Protein AF-A0A7R9KPV4-F1 (afdb_monomer_lite)

Organism: NCBI:txid1979941

Sequence (159 aa):
TITACNAVLQNPQGVYTLRNYGEAVNCTISIIFPESFRVLALNIGAQHRPNTDLIEPQLLEVETGLIRKCKERGLRDYVEILGGDGLDPHLMAVAEDFCGIDSIPTKHKFEVACGNTAVRLVSSGRHDNSVTIAFDLLLDIDSPTLLCPAMLETIALSC

Radius of gyration: 16.02 Å; chains: 1; bounding box: 44×31×44 Å

Foldseek 3Di:
DDFQQEEEDADQWDKDKHWPQLAQDKGKYKYQAFKKKKWQWWAKQQDFDPDDDDCDDPPPPQPEDKDWPCVVVVHQWKKFKWAEADRPRVPTDTLTIIHGGYNHMDPDMATAAHSMMMIMTGDRSRDGTMIMMTMHHCPDPDDHSYHYPVSVVVVVVVD

Secondary structure (DSSP, 8-state):
-PPPSEEEE--SEEEEEEE-TT-S--EEEEESS-EEEEEEEEEES----S--S-------S--BEEEE-TTTTT-SSEEEEEEESSS-GGGSEEEEEEEEEE-S--SPPEEEESSEEEEEEE--SSS--EEEEEEEE----SS-SEE-HHHHHHHHH--

pLDDT: mean 86.64, std 15.48, range [42.38, 98.0]

InterPro domains:
  IPR008435 Corticotropin-releasing factor-binding protein [PTHR10278] (3-138)
  IPR056178 Corticotropin-releasing factor binding protein, C-terminal domain [PF23541] (8-138)

Structure (mmCIF, N/CA/C/O backbone):
data_AF-A0A7R9KPV4-F1
#
_entry.id   AF-A0A7R9KPV4-F1
#
loop_
_atom_site.group_PDB
_atom_site.id
_atom_site.type_symbol
_atom_site.label_atom_id
_atom_site.label_alt_id
_atom_site.label_comp_id
_atom_site.label_asym_id
_atom_site.label_entity_id
_atom_site.label_seq_id
_atom_site.pdbx_PDB_ins_code
_atom_site.Cartn_x
_atom_site.Cartn_y
_atom_site.Cartn_z
_atom_site.occupancy
_atom_site.B_iso_or_equiv
_atom_site.auth_seq_id
_atom_site.auth_comp_id
_atom_site.auth_asym_id
_atom_site.auth_atom_id
_atom_site.pdbx_PDB_model_num
ATOM 1 N N . THR A 1 1 ? -17.951 4.173 -5.602 1.00 46.09 1 THR A N 1
ATOM 2 C CA . THR A 1 1 ? -17.736 2.784 -6.066 1.00 46.09 1 THR A CA 1
ATOM 3 C C . THR A 1 1 ? -17.343 1.941 -4.871 1.00 46.09 1 THR A C 1
ATOM 5 O O . THR A 1 1 ? -16.557 2.413 -4.061 1.00 46.09 1 THR A O 1
ATOM 8 N N . ILE A 1 2 ? -17.942 0.759 -4.701 1.00 58.53 2 ILE A N 1
ATOM 9 C CA . ILE A 1 2 ? -17.517 -0.212 -3.679 1.00 58.53 2 ILE A CA 1
ATOM 10 C C . ILE A 1 2 ? -16.317 -0.959 -4.266 1.00 58.53 2 ILE A C 1
ATOM 12 O O . ILE A 1 2 ? -16.454 -1.552 -5.335 1.00 58.53 2 ILE A O 1
ATOM 16 N N . THR A 1 3 ? -15.144 -0.867 -3.640 1.00 72.00 3 THR A N 1
ATOM 17 C CA . THR A 1 3 ? -13.944 -1.611 -4.053 1.00 72.00 3 THR A CA 1
ATOM 18 C C . THR A 1 3 ? -13.880 -2.945 -3.315 1.00 72.00 3 THR A C 1
ATOM 20 O O . THR A 1 3 ? -14.347 -3.064 -2.182 1.00 72.00 3 THR A O 1
ATOM 23 N N . ALA A 1 4 ? -13.343 -3.980 -3.964 1.00 85.44 4 ALA A N 1
ATOM 24 C CA . ALA A 1 4 ? -13.205 -5.289 -3.336 1.00 85.44 4 ALA A CA 1
ATOM 25 C C . ALA A 1 4 ? -12.141 -5.236 -2.225 1.00 85.44 4 ALA A C 1
ATOM 27 O O . ALA A 1 4 ? -11.058 -4.683 -2.421 1.00 85.44 4 ALA A O 1
ATOM 28 N N . CYS A 1 5 ? -12.446 -5.829 -1.067 1.00 89.38 5 CYS A N 1
ATOM 29 C CA . CYS A 1 5 ? -11.512 -5.915 0.059 1.00 89.38 5 CYS A CA 1
ATOM 30 C C . CYS A 1 5 ? -10.350 -6.876 -0.242 1.00 89.38 5 CYS A C 1
ATOM 32 O O . CYS A 1 5 ? -9.238 -6.622 0.192 1.00 89.38 5 CYS A O 1
ATOM 34 N N . ASN A 1 6 ? -10.568 -7.932 -1.033 1.00 93.38 6 ASN A N 1
ATOM 35 C CA . ASN A 1 6 ? -9.499 -8.816 -1.499 1.00 93.38 6 ASN A CA 1
ATOM 36 C C . ASN A 1 6 ? -9.528 -8.931 -3.024 1.00 93.38 6 ASN A C 1
ATOM 38 O O . ASN A 1 6 ? -10.579 -9.247 -3.583 1.00 93.38 6 ASN A O 1
ATOM 42 N N . ALA A 1 7 ? -8.407 -8.656 -3.694 1.00 93.38 7 ALA A N 1
ATOM 43 C CA . ALA A 1 7 ? -8.326 -8.685 -5.154 1.00 93.38 7 ALA A CA 1
ATOM 44 C C . ALA A 1 7 ? -6.927 -9.052 -5.663 1.00 93.38 7 ALA A C 1
ATOM 46 O O . ALA A 1 7 ? -5.919 -8.750 -5.033 1.00 93.38 7 ALA A O 1
ATOM 47 N N . VAL A 1 8 ? -6.876 -9.651 -6.851 1.00 94.06 8 VAL A N 1
ATOM 48 C CA . VAL A 1 8 ? -5.640 -9.820 -7.621 1.00 94.06 8 VAL A CA 1
ATOM 49 C C . VAL A 1 8 ? -5.736 -8.921 -8.844 1.00 94.06 8 VAL A C 1
ATOM 51 O O . VAL A 1 8 ? -6.696 -9.014 -9.610 1.00 94.06 8 VAL A O 1
ATOM 54 N N . LEU A 1 9 ? -4.763 -8.033 -9.009 1.00 93.06 9 LEU A N 1
ATOM 55 C CA . LEU A 1 9 ? -4.678 -7.104 -10.125 1.00 93.06 9 LEU A CA 1
ATOM 56 C C . LEU A 1 9 ? -3.648 -7.630 -11.127 1.00 93.06 9 LEU A C 1
ATOM 58 O O . LEU A 1 9 ? -2.531 -7.993 -10.768 1.00 93.06 9 LEU A O 1
ATOM 62 N N . GLN A 1 10 ? -4.050 -7.679 -12.394 1.00 89.88 10 GLN A N 1
ATOM 63 C CA . GLN A 1 10 ? -3.215 -8.152 -13.506 1.00 89.88 10 GLN A CA 1
ATOM 64 C C . GLN A 1 10 ? -2.695 -7.006 -14.380 1.00 89.88 10 GLN A 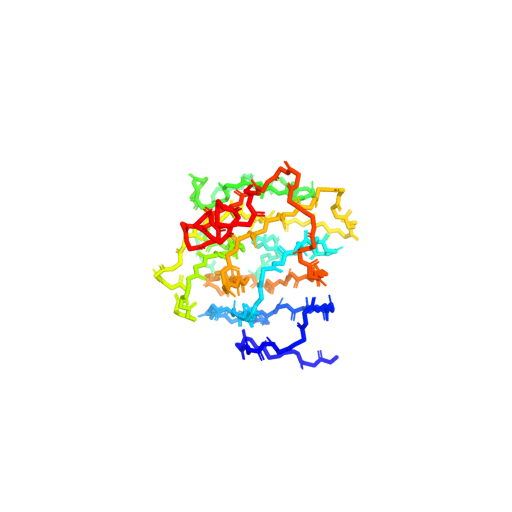C 1
ATOM 66 O O . GLN A 1 10 ? -2.041 -7.245 -15.391 1.00 89.88 10 GLN A O 1
ATOM 71 N N . ASN A 1 11 ? -2.996 -5.765 -14.005 1.00 92.19 11 ASN A N 1
ATOM 72 C CA . ASN A 1 11 ? -2.471 -4.589 -14.675 1.00 92.19 11 ASN A CA 1
ATOM 73 C C . ASN A 1 11 ? -1.239 -4.114 -13.903 1.00 92.19 11 ASN A C 1
ATOM 75 O O . ASN A 1 11 ? -1.331 -4.035 -12.680 1.00 92.19 11 ASN A O 1
ATOM 79 N N . PRO A 1 12 ? -0.146 -3.744 -14.587 1.00 88.88 12 PRO A N 1
ATOM 80 C CA . PRO A 1 12 ? 1.089 -3.310 -13.940 1.00 88.88 12 PRO A CA 1
ATOM 81 C C . PRO A 1 12 ? 1.088 -1.807 -13.611 1.00 88.88 12 PRO A C 1
ATOM 83 O O . PRO A 1 12 ? 2.126 -1.192 -13.449 1.00 88.88 12 PRO A O 1
ATOM 86 N N . GLN A 1 13 ? -0.074 -1.154 -13.669 1.00 96.25 13 GLN A N 1
ATOM 87 C CA . GLN A 1 13 ? -0.232 0.252 -13.307 1.00 96.25 13 GLN A CA 1
ATOM 88 C C . GLN A 1 13 ? -1.695 0.551 -12.997 1.00 96.25 13 GLN A C 1
ATOM 90 O O . GLN A 1 13 ? -2.610 -0.033 -13.597 1.00 96.25 13 GLN A O 1
ATOM 95 N N . GLY A 1 14 ? -1.933 1.494 -12.092 1.00 95.94 14 GLY A N 1
ATOM 96 C CA . GLY A 1 14 ? -3.280 1.935 -11.771 1.00 95.94 14 GLY A CA 1
ATOM 97 C C . GLY A 1 14 ? -3.403 2.658 -10.442 1.00 95.94 14 GLY A C 1
ATOM 98 O O . GLY A 1 14 ? -2.429 2.999 -9.776 1.00 95.94 14 GLY A O 1
ATOM 99 N N . VAL A 1 15 ? -4.656 2.898 -10.063 1.00 96.75 15 VAL A N 1
ATOM 100 C CA . VAL A 1 15 ? -5.031 3.459 -8.765 1.00 96.75 15 VAL A CA 1
ATOM 101 C C . VAL A 1 15 ? -6.049 2.533 -8.124 1.00 96.75 15 VAL A C 1
ATOM 103 O O . VAL A 1 15 ? -7.028 2.147 -8.765 1.00 96.75 15 VAL A O 1
ATOM 106 N N . TYR A 1 16 ? -5.832 2.188 -6.858 1.00 96.06 16 TYR A N 1
ATOM 107 C CA . TYR A 1 16 ? -6.729 1.315 -6.111 1.00 96.06 16 TYR A CA 1
ATOM 108 C C . TYR A 1 16 ? -6.967 1.843 -4.700 1.00 96.06 16 TYR A C 1
ATOM 110 O O . TYR A 1 16 ? -6.043 2.309 -4.033 1.00 96.06 16 TYR A O 1
ATOM 118 N N . THR A 1 17 ? -8.210 1.733 -4.234 1.00 96.50 17 THR A N 1
ATOM 119 C CA . THR A 1 17 ? -8.585 2.052 -2.855 1.00 96.50 17 THR A CA 1
ATOM 120 C C . THR A 1 17 ? -8.944 0.772 -2.114 1.00 96.50 17 THR A C 1
ATOM 122 O O . THR A 1 17 ? -9.950 0.134 -2.423 1.00 96.50 17 THR A O 1
ATOM 125 N N . LEU A 1 18 ? -8.156 0.425 -1.101 1.00 95.88 18 LEU A N 1
ATOM 126 C CA . LEU A 1 18 ? -8.517 -0.582 -0.107 1.00 95.88 18 LEU A CA 1
ATOM 127 C C . LEU A 1 18 ? -9.337 0.087 0.993 1.00 95.88 18 LEU A C 1
ATOM 129 O O . LEU A 1 18 ? -8.948 1.143 1.493 1.00 95.88 18 LEU A O 1
ATOM 133 N N . ARG A 1 19 ? -10.460 -0.523 1.375 1.00 95.00 19 ARG A N 1
ATOM 134 C CA . ARG A 1 19 ? -11.303 -0.046 2.474 1.00 95.00 19 ARG A CA 1
ATOM 135 C C . ARG A 1 19 ? -11.988 -1.215 3.170 1.00 95.00 19 ARG A C 1
ATOM 137 O O . ARG A 1 19 ? -12.552 -2.072 2.497 1.00 95.00 19 ARG A O 1
ATOM 144 N N . ASN A 1 20 ? -11.954 -1.233 4.500 1.00 93.81 20 ASN A N 1
ATOM 145 C CA . ASN A 1 20 ? -12.620 -2.266 5.306 1.00 93.81 20 ASN A CA 1
ATOM 146 C C . ASN A 1 20 ? -14.056 -1.883 5.711 1.00 93.81 20 ASN A C 1
ATOM 148 O O . ASN A 1 20 ? -14.747 -2.700 6.303 1.00 93.81 20 ASN A O 1
ATOM 152 N N . TYR A 1 21 ? -14.493 -0.641 5.462 1.00 91.69 21 TYR A N 1
ATOM 153 C CA . TYR A 1 21 ? -15.805 -0.111 5.868 1.00 91.69 21 TYR A CA 1
ATOM 154 C C . TYR A 1 21 ? -16.089 -0.230 7.379 1.00 91.69 21 TYR A C 1
ATOM 156 O O . TYR A 1 21 ? -17.238 -0.272 7.824 1.00 91.69 21 TYR A O 1
ATOM 164 N N . GLY A 1 22 ? -15.028 -0.266 8.189 1.00 88.88 22 GLY A N 1
ATOM 165 C CA . GLY A 1 22 ? -15.115 -0.466 9.632 1.00 88.88 22 GLY A CA 1
ATOM 166 C C . GLY A 1 22 ? -15.383 -1.905 10.068 1.00 88.88 22 GLY A C 1
ATOM 167 O O . GLY A 1 22 ? -15.715 -2.122 11.228 1.00 88.88 22 GLY A O 1
ATOM 168 N N . GLU A 1 23 ? -15.259 -2.881 9.174 1.00 91.38 23 GLU A N 1
ATOM 169 C CA . GLU A 1 23 ? -15.320 -4.298 9.526 1.00 91.38 23 GLU A CA 1
ATOM 170 C C . GLU A 1 23 ? -13.967 -4.790 10.065 1.00 91.38 23 GLU A C 1
ATOM 172 O O . GLU A 1 23 ? -12.900 -4.318 9.656 1.00 91.38 23 GLU A O 1
ATOM 177 N N . ALA A 1 24 ? -14.001 -5.771 10.972 1.00 94.00 24 ALA A N 1
ATOM 178 C CA . ALA A 1 24 ? -12.813 -6.437 11.521 1.00 94.00 24 ALA A CA 1
ATOM 179 C C . ALA A 1 24 ? -12.227 -7.451 10.520 1.00 94.00 24 ALA A C 1
ATOM 181 O O . ALA A 1 24 ? -12.154 -8.651 10.785 1.00 94.00 24 ALA A O 1
ATOM 182 N N . VAL A 1 25 ? -11.864 -6.964 9.333 1.00 94.12 25 VAL A N 1
ATOM 183 C CA . VAL A 1 25 ? -11.350 -7.763 8.218 1.00 94.12 25 VAL A CA 1
ATOM 184 C C . VAL A 1 25 ? -10.064 -7.157 7.676 1.00 94.12 25 VAL A C 1
ATOM 186 O O . VAL A 1 25 ? -9.933 -5.938 7.552 1.00 94.12 25 VAL A O 1
ATOM 189 N N . ASN A 1 26 ? -9.122 -8.026 7.319 1.00 95.88 26 ASN A N 1
ATOM 190 C CA . ASN A 1 26 ? -7.931 -7.620 6.587 1.00 95.88 26 ASN A CA 1
ATOM 191 C C . ASN A 1 26 ? -8.263 -7.578 5.093 1.00 95.88 26 ASN A C 1
ATOM 193 O O . ASN A 1 26 ? -8.852 -8.523 4.563 1.00 95.88 26 ASN A O 1
ATOM 197 N N . CYS A 1 27 ? -7.868 -6.498 4.427 1.00 96.75 27 CYS A N 1
ATOM 198 C CA . CYS A 1 27 ? -8.082 -6.309 2.998 1.00 96.75 27 CYS A CA 1
ATOM 199 C C . CYS A 1 27 ? -6.742 -6.347 2.270 1.00 96.75 27 CYS A C 1
ATOM 201 O O . CYS A 1 27 ? -5.800 -5.689 2.699 1.00 96.75 27 CYS A O 1
ATOM 203 N N . THR A 1 28 ? -6.649 -7.094 1.176 1.00 96.75 28 THR A N 1
ATOM 204 C CA . THR A 1 28 ? -5.403 -7.274 0.430 1.00 96.75 28 THR A CA 1
ATOM 205 C C . THR A 1 28 ? -5.615 -7.081 -1.060 1.00 96.75 28 THR A C 1
ATOM 207 O O . THR A 1 28 ? -6.511 -7.680 -1.648 1.00 96.75 28 THR A O 1
ATOM 210 N N . ILE A 1 29 ? -4.742 -6.315 -1.702 1.00 95.94 29 ILE A N 1
ATOM 211 C CA . ILE A 1 29 ? -4.534 -6.465 -3.142 1.00 95.94 29 ILE A CA 1
ATOM 212 C C . ILE A 1 29 ? -3.191 -7.120 -3.407 1.00 95.94 29 ILE A C 1
ATOM 214 O O . ILE A 1 29 ? -2.210 -6.793 -2.745 1.00 95.94 29 ILE A O 1
ATOM 218 N N . SER A 1 30 ? -3.154 -8.012 -4.387 1.00 95.69 30 SER A N 1
ATOM 219 C CA . SER A 1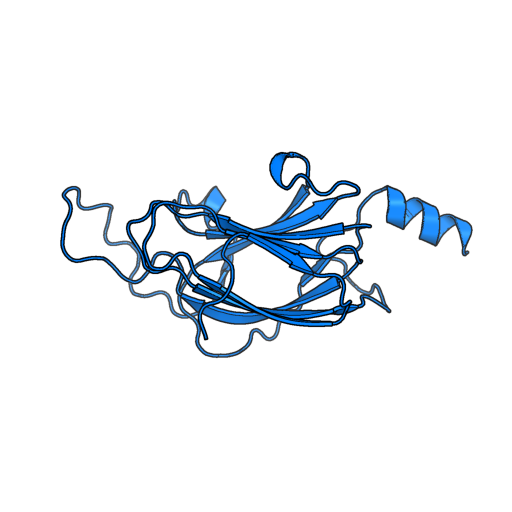 30 ? -1.926 -8.610 -4.905 1.00 95.69 30 SER A CA 1
ATOM 220 C C . SER A 1 30 ? -1.742 -8.198 -6.359 1.00 95.69 30 SER A C 1
ATOM 222 O O . SER A 1 30 ? -2.703 -8.224 -7.127 1.00 95.69 30 SER A O 1
ATOM 224 N N . ILE A 1 31 ? -0.525 -7.828 -6.737 1.00 95.38 31 ILE A N 1
ATOM 225 C CA . ILE A 1 31 ? -0.145 -7.438 -8.095 1.00 95.38 31 ILE A CA 1
ATOM 226 C C . ILE A 1 31 ? 1.001 -8.355 -8.526 1.00 95.38 31 ILE A C 1
ATOM 228 O O . ILE A 1 31 ? 1.975 -8.537 -7.795 1.00 95.38 31 ILE A O 1
ATOM 232 N N . ILE A 1 32 ? 0.863 -8.974 -9.697 1.00 94.06 32 ILE A N 1
ATOM 233 C CA . ILE A 1 32 ? 1.788 -10.008 -10.200 1.00 94.06 32 ILE A CA 1
ATOM 234 C C . ILE A 1 32 ? 2.921 -9.359 -11.015 1.00 94.06 32 ILE A C 1
ATOM 236 O O . ILE A 1 32 ? 3.173 -9.735 -12.158 1.00 94.06 32 ILE A O 1
ATOM 240 N N . PHE A 1 33 ? 3.523 -8.310 -10.452 1.00 93.00 33 PHE A N 1
ATOM 241 C CA . PHE A 1 33 ? 4.592 -7.524 -11.062 1.00 93.00 33 PHE A CA 1
ATOM 242 C C . PHE A 1 33 ? 5.472 -6.877 -9.979 1.00 93.00 33 PHE A C 1
ATOM 244 O O . PHE A 1 33 ? 4.993 -6.650 -8.858 1.00 93.00 33 PHE A O 1
ATOM 251 N N . PRO A 1 34 ? 6.731 -6.535 -10.313 1.00 93.44 34 PRO A N 1
ATOM 252 C CA . PRO A 1 34 ? 7.524 -5.594 -9.535 1.00 93.44 34 PRO A CA 1
ATOM 253 C C . PRO A 1 34 ? 6.962 -4.179 -9.720 1.00 93.44 34 PRO A C 1
ATOM 255 O O . PRO A 1 34 ? 6.752 -3.723 -10.843 1.00 93.44 34 PRO A O 1
ATOM 258 N N . GLU A 1 35 ? 6.722 -3.470 -8.623 1.00 95.19 35 GLU A N 1
ATOM 259 C CA . GLU A 1 35 ? 5.905 -2.252 -8.635 1.00 95.19 35 GLU A CA 1
ATOM 260 C C . GLU A 1 35 ? 6.547 -1.128 -7.821 1.00 95.19 35 GLU A C 1
ATOM 262 O O . GLU A 1 35 ? 7.178 -1.342 -6.779 1.00 95.19 35 GLU A O 1
ATOM 267 N N . SER A 1 36 ? 6.332 0.099 -8.288 1.00 95.75 36 SER A N 1
ATOM 268 C CA . SER A 1 36 ? 6.543 1.316 -7.517 1.00 95.75 36 SER A CA 1
ATOM 269 C C . SER A 1 36 ? 5.202 1.822 -6.993 1.00 95.75 36 SER A C 1
ATOM 271 O O . SER A 1 36 ? 4.244 1.969 -7.743 1.00 95.75 36 SER A O 1
ATOM 273 N N . PHE A 1 37 ? 5.122 2.121 -5.700 1.00 96.38 37 PHE A N 1
ATOM 274 C CA . PHE A 1 37 ? 3.895 2.562 -5.045 1.00 96.38 37 PHE A CA 1
ATOM 275 C C . PHE A 1 37 ? 3.989 4.004 -4.570 1.00 96.38 37 PHE A C 1
ATOM 277 O O . PHE A 1 37 ? 5.026 4.464 -4.089 1.00 96.38 37 PHE A O 1
ATOM 284 N N . ARG A 1 38 ? 2.856 4.704 -4.608 1.00 96.69 38 ARG A N 1
ATOM 285 C CA . ARG A 1 38 ? 2.661 5.999 -3.954 1.00 96.69 38 ARG A CA 1
ATOM 286 C C . ARG A 1 38 ? 1.334 6.010 -3.216 1.00 96.69 38 ARG A C 1
ATOM 288 O O . ARG A 1 38 ? 0.299 5.695 -3.798 1.00 96.69 38 ARG A O 1
ATOM 295 N N . VAL A 1 39 ? 1.344 6.434 -1.958 1.00 97.19 39 VAL A N 1
ATOM 296 C CA . VAL A 1 39 ? 0.106 6.631 -1.201 1.00 97.19 39 VAL A CA 1
ATOM 297 C C . VAL A 1 39 ? -0.494 7.966 -1.628 1.00 97.19 39 VAL A C 1
ATOM 299 O O . VAL A 1 39 ? 0.161 9.000 -1.548 1.00 97.19 39 VAL A O 1
ATOM 302 N N . LEU A 1 40 ? -1.726 7.942 -2.132 1.00 97.25 40 LEU A N 1
ATOM 303 C CA . LEU A 1 40 ? -2.451 9.138 -2.567 1.00 97.25 40 LEU A CA 1
ATOM 304 C C . LEU A 1 40 ? -3.309 9.727 -1.448 1.00 97.25 40 LEU A C 1
ATOM 306 O O . LEU A 1 40 ? -3.455 10.942 -1.366 1.00 97.25 40 LEU A O 1
ATOM 310 N N . ALA A 1 41 ? -3.892 8.859 -0.621 1.00 96.12 41 ALA A N 1
ATOM 311 C CA . ALA A 1 41 ? -4.698 9.228 0.534 1.00 96.12 41 ALA A CA 1
ATOM 312 C C . ALA A 1 41 ? -4.696 8.089 1.559 1.00 96.12 41 ALA A C 1
ATOM 314 O O . ALA A 1 41 ? -4.672 6.911 1.189 1.00 96.12 41 ALA A O 1
ATOM 315 N N . LEU A 1 42 ? -4.756 8.443 2.837 1.00 94.62 42 LEU A N 1
ATOM 316 C CA . LEU A 1 42 ? -4.640 7.533 3.966 1.00 94.62 42 LEU A CA 1
ATOM 317 C C . LEU A 1 42 ? -5.607 7.943 5.077 1.00 94.62 42 LEU A C 1
ATOM 319 O O . LEU A 1 42 ? -5.696 9.112 5.439 1.00 94.62 42 LEU A O 1
ATOM 323 N N . ASN A 1 43 ? -6.311 6.971 5.637 1.00 94.25 43 ASN A N 1
ATOM 324 C CA . ASN A 1 43 ? -7.065 7.109 6.874 1.00 94.25 43 ASN A CA 1
ATOM 325 C C . ASN A 1 43 ? -7.039 5.753 7.574 1.00 94.25 43 ASN A C 1
ATOM 327 O O . ASN A 1 43 ? -7.837 4.881 7.236 1.00 94.25 43 ASN A O 1
ATOM 331 N N . ILE A 1 44 ? -6.087 5.558 8.483 1.00 94.69 44 ILE A N 1
ATOM 332 C CA . ILE A 1 44 ? -5.856 4.287 9.170 1.00 94.69 44 ILE A CA 1
ATOM 333 C C . ILE A 1 44 ? -5.707 4.540 10.669 1.00 94.69 44 ILE A C 1
ATOM 335 O O . ILE A 1 44 ? -4.845 5.316 11.079 1.00 94.69 44 ILE A O 1
ATOM 339 N N . GLY A 1 45 ? -6.539 3.883 11.481 1.00 87.69 45 GLY A N 1
ATOM 340 C CA . GLY A 1 45 ? -6.445 3.920 12.945 1.00 87.69 45 GLY A CA 1
ATOM 341 C C . GLY A 1 45 ? -6.877 5.233 13.610 1.00 87.69 45 GLY A C 1
ATOM 342 O O . GLY A 1 45 ? -6.668 5.402 14.806 1.00 87.69 45 GLY A O 1
ATOM 343 N N . ALA A 1 46 ? -7.469 6.172 12.865 1.00 71.56 46 ALA A N 1
ATOM 344 C CA . ALA A 1 46 ? -7.692 7.529 13.365 1.00 71.56 46 ALA A CA 1
ATOM 345 C C . ALA A 1 46 ? -9.165 7.944 13.529 1.00 71.56 46 ALA A C 1
ATOM 347 O O . ALA A 1 46 ? -9.474 8.854 14.295 1.00 71.56 46 ALA A O 1
ATOM 348 N N . GLN A 1 47 ? -10.103 7.269 12.860 1.00 59.03 47 GLN A N 1
ATOM 349 C CA . GLN A 1 47 ? -11.538 7.522 13.037 1.00 59.03 47 GLN A CA 1
ATOM 350 C C . GLN A 1 47 ? -12.113 6.599 14.104 1.00 59.03 47 GLN A C 1
ATOM 352 O O . GLN A 1 47 ? -12.389 5.434 13.831 1.00 59.03 47 GLN A O 1
ATOM 357 N N . HIS A 1 48 ? -12.262 7.086 15.333 1.00 51.91 48 HIS A N 1
ATOM 358 C CA . HIS A 1 48 ? -12.857 6.307 16.417 1.00 51.91 48 HIS A CA 1
ATOM 359 C C . HIS A 1 48 ? -14.360 6.110 16.163 1.00 51.91 48 HIS A C 1
ATOM 361 O O . HIS A 1 48 ? -15.103 7.087 16.046 1.00 51.91 48 HIS A O 1
ATOM 367 N N . ARG A 1 49 ? -14.847 4.862 16.121 1.00 50.38 49 ARG A N 1
ATOM 368 C CA . ARG A 1 49 ? -16.287 4.617 16.292 1.00 50.38 49 ARG A CA 1
ATOM 369 C C . ARG A 1 49 ? -16.656 4.935 17.753 1.00 50.38 49 ARG A C 1
ATOM 371 O O . ARG A 1 49 ? -15.965 4.464 18.657 1.00 50.38 49 ARG A O 1
ATOM 378 N N . PRO A 1 50 ? -17.709 5.727 18.028 1.00 46.41 50 PRO A N 1
ATOM 379 C CA . PRO A 1 50 ? -18.016 6.218 19.377 1.00 46.41 50 PRO A CA 1
ATOM 380 C C . PRO A 1 50 ? -18.613 5.166 20.332 1.00 46.41 50 PRO A C 1
ATOM 382 O O . PRO A 1 50 ? -19.256 5.534 21.305 1.00 46.41 50 PRO A O 1
ATOM 385 N N . ASN A 1 51 ? -18.425 3.866 20.090 1.00 47.59 51 ASN A N 1
ATOM 386 C CA . ASN A 1 51 ? -18.975 2.820 20.949 1.00 47.59 51 ASN A CA 1
ATOM 387 C C . ASN A 1 51 ? -18.074 1.580 20.941 1.00 47.59 51 ASN A C 1
ATOM 389 O O . ASN A 1 51 ? -18.187 0.759 20.039 1.00 47.59 51 ASN A O 1
ATOM 393 N N . THR A 1 52 ? -17.178 1.481 21.923 1.00 47.06 52 THR A N 1
ATOM 394 C CA . THR A 1 52 ? -16.847 0.258 22.682 1.00 47.06 52 THR A CA 1
ATOM 395 C C . THR A 1 52 ? -15.726 0.575 23.658 1.00 47.06 52 THR A C 1
ATOM 397 O O . THR A 1 52 ? -14.763 1.260 23.319 1.00 47.06 52 THR A O 1
ATOM 400 N N . ASP A 1 53 ? -15.907 0.070 24.867 1.00 48.53 53 ASP A N 1
ATOM 401 C CA . ASP A 1 53 ? -15.100 0.268 26.056 1.00 48.53 53 ASP A CA 1
ATOM 402 C C . ASP A 1 53 ? -13.602 -0.016 25.868 1.00 48.53 53 ASP A C 1
ATOM 404 O O . ASP A 1 53 ? -13.200 -0.857 25.061 1.00 48.53 53 ASP A O 1
ATOM 408 N N . LEU A 1 54 ? -12.816 0.638 26.732 1.00 46.12 54 LEU A N 1
ATOM 409 C CA . LEU A 1 54 ? -11.354 0.655 26.872 1.00 46.12 54 LEU A CA 1
ATOM 410 C C . LEU A 1 54 ? -10.697 1.844 26.159 1.00 46.12 54 LEU A C 1
ATOM 412 O O . LEU A 1 54 ? -10.364 1.804 24.979 1.00 46.12 54 LEU A O 1
ATOM 416 N N . ILE A 1 55 ? -10.484 2.896 26.952 1.00 44.16 55 ILE A N 1
ATOM 417 C CA . ILE A 1 55 ? -9.572 4.009 26.687 1.00 44.16 55 ILE A CA 1
ATOM 418 C C . ILE A 1 55 ? -8.177 3.405 26.445 1.00 44.16 55 ILE A C 1
ATOM 420 O O . ILE A 1 55 ? -7.424 3.170 27.388 1.00 44.16 55 ILE A O 1
ATOM 424 N N . GLU A 1 56 ? -7.842 3.089 25.192 1.00 48.59 56 GLU A N 1
ATOM 425 C CA . GLU A 1 56 ? -6.441 2.996 24.785 1.00 48.59 56 GLU A CA 1
ATOM 426 C C . GLU A 1 56 ? -5.855 4.414 24.843 1.00 48.59 56 GLU A C 1
ATOM 428 O O . GLU A 1 56 ? -6.580 5.388 24.609 1.00 48.59 56 GLU A O 1
ATOM 433 N N . PRO A 1 57 ? -4.590 4.557 25.271 1.00 42.38 57 PRO A N 1
ATOM 434 C CA . PRO A 1 57 ? -4.036 5.848 25.626 1.00 42.38 57 PRO A CA 1
ATOM 435 C C . PRO A 1 57 ? -4.189 6.817 24.457 1.00 42.38 57 PRO A C 1
ATOM 437 O O . PRO A 1 57 ? -3.873 6.497 23.313 1.00 42.38 57 PRO A O 1
ATOM 440 N N . GLN A 1 58 ? -4.704 7.993 24.801 1.00 45.00 58 GLN A N 1
ATOM 441 C CA . GLN A 1 58 ? -4.914 9.187 23.988 1.00 45.00 58 GLN A CA 1
ATOM 442 C C . GLN A 1 58 ? -3.579 9.718 23.433 1.00 45.00 58 GLN A C 1
ATOM 444 O O . GLN A 1 58 ? -3.154 10.815 23.779 1.00 45.00 58 GLN A O 1
ATOM 449 N N . LEU A 1 59 ? -2.877 8.921 22.626 1.00 44.16 59 LEU A N 1
ATOM 450 C CA . LEU A 1 59 ? -1.559 9.251 22.082 1.00 44.16 59 LEU A CA 1
ATOM 451 C C . LEU A 1 59 ? -1.559 9.451 20.563 1.00 44.16 59 LEU A C 1
ATOM 453 O O . LEU A 1 59 ? -0.497 9.621 19.980 1.00 44.16 59 LEU A O 1
ATOM 457 N N . LEU A 1 60 ? -2.730 9.454 19.925 1.00 48.34 60 LEU A N 1
ATOM 458 C CA . LEU A 1 60 ? -2.905 10.195 18.686 1.00 48.34 60 LEU A CA 1
ATOM 459 C C . LEU A 1 60 ? -3.616 11.508 19.052 1.00 48.34 60 LEU A C 1
ATOM 461 O O . LEU A 1 60 ? -4.822 11.661 18.863 1.00 48.34 60 LEU A O 1
ATOM 465 N N . GLU A 1 61 ? -2.851 12.507 19.514 1.00 49.53 61 GLU A N 1
ATOM 466 C CA . GLU A 1 61 ? -3.020 13.809 18.850 1.00 49.53 61 GLU A CA 1
ATOM 467 C C . GLU A 1 61 ? -3.043 13.480 17.363 1.00 49.53 61 GLU A C 1
ATOM 469 O O . GLU A 1 61 ? -2.205 12.690 16.943 1.00 49.53 61 GLU A O 1
ATOM 474 N N . VAL A 1 62 ? -4.056 13.928 16.622 1.00 56.41 62 VAL A N 1
ATOM 475 C CA . VAL A 1 62 ? -4.274 13.549 15.221 1.00 56.41 62 VAL A CA 1
ATOM 476 C C . VAL A 1 62 ? -2.999 13.851 14.426 1.00 56.41 62 VAL A C 1
ATOM 478 O O . VAL A 1 62 ? -2.837 14.948 13.900 1.00 56.41 62 VAL A O 1
ATOM 481 N N . GLU A 1 63 ? -2.061 12.901 14.400 1.00 60.47 63 GLU A N 1
ATOM 482 C CA . GLU A 1 63 ? -0.797 13.002 13.698 1.00 60.47 63 GLU A CA 1
ATOM 483 C C . GLU A 1 63 ? -1.199 12.911 12.234 1.00 60.47 63 GLU A C 1
ATOM 485 O O . GLU A 1 63 ? -1.498 11.846 11.689 1.00 60.47 63 GLU A O 1
ATOM 490 N N . THR A 1 64 ? -1.341 14.086 11.628 1.00 79.88 64 THR A N 1
ATOM 491 C CA . THR A 1 64 ? -1.594 14.214 10.204 1.00 79.88 64 THR A CA 1
ATOM 492 C C . THR A 1 64 ? -0.329 13.820 9.460 1.00 79.88 64 THR A C 1
ATOM 494 O O . THR A 1 64 ? 0.770 14.237 9.829 1.00 79.88 64 THR A O 1
ATOM 497 N N . GLY A 1 65 ? -0.491 13.071 8.383 1.00 88.25 65 GLY A N 1
ATOM 498 C CA . GLY A 1 65 ? 0.585 12.536 7.572 1.00 88.25 65 GLY A CA 1
ATOM 499 C C . GLY A 1 65 ? 0.660 11.014 7.625 1.00 88.25 65 GLY A C 1
ATOM 500 O O . GLY A 1 65 ? -0.095 10.334 8.322 1.00 88.25 65 GLY A O 1
ATOM 501 N N . LEU A 1 66 ? 1.604 10.486 6.852 1.00 92.06 66 LEU A N 1
ATOM 502 C CA . LEU A 1 66 ? 1.967 9.075 6.862 1.00 92.06 66 LEU A CA 1
ATOM 503 C C . LEU A 1 66 ? 2.987 8.807 7.974 1.00 92.06 66 LEU A C 1
ATOM 505 O O . LEU A 1 66 ? 4.125 9.281 7.923 1.00 92.06 66 LEU A O 1
ATOM 509 N N . ILE A 1 67 ? 2.590 7.993 8.946 1.00 92.25 67 ILE A N 1
ATOM 510 C CA . ILE A 1 67 ? 3.433 7.504 10.036 1.00 92.25 67 ILE A CA 1
ATOM 511 C C . ILE A 1 67 ? 3.952 6.125 9.640 1.00 92.25 67 ILE A C 1
ATOM 513 O O . ILE A 1 67 ? 3.169 5.265 9.254 1.00 92.25 67 ILE A O 1
ATOM 517 N N . ARG A 1 68 ? 5.264 5.901 9.736 1.00 93.44 68 ARG A N 1
ATOM 518 C CA . ARG A 1 68 ? 5.903 4.611 9.421 1.00 93.44 68 ARG A CA 1
ATOM 519 C C . ARG A 1 68 ? 6.101 3.752 10.667 1.00 93.44 68 ARG A C 1
ATOM 521 O O . ARG A 1 68 ? 6.218 4.290 11.779 1.00 93.44 68 ARG A O 1
ATOM 528 N N . LYS A 1 69 ? 6.251 2.443 10.456 1.00 93.38 69 LYS A N 1
ATOM 529 C CA . LYS A 1 69 ? 6.540 1.437 11.489 1.00 93.38 69 LYS A CA 1
ATOM 530 C C . LYS A 1 69 ? 5.447 1.349 12.553 1.00 93.38 69 LYS A C 1
ATOM 532 O O . LYS A 1 69 ? 5.717 1.249 13.749 1.00 93.38 69 LYS A O 1
ATOM 537 N N . CYS A 1 70 ? 4.194 1.458 12.133 1.00 93.62 70 CYS A N 1
ATOM 538 C CA . CYS A 1 70 ? 3.034 1.436 13.016 1.00 93.62 70 CYS A CA 1
ATOM 539 C C . CYS A 1 70 ? 2.887 0.108 13.765 1.00 93.62 70 CYS A C 1
ATOM 541 O O . CYS A 1 70 ? 2.508 0.104 14.937 1.00 93.62 70 CYS A O 1
ATOM 543 N N . LYS A 1 71 ? 3.275 -1.003 13.141 1.00 93.75 71 LYS A N 1
ATOM 544 C CA . LYS A 1 71 ? 3.323 -2.315 13.784 1.00 93.75 71 LYS A CA 1
ATOM 545 C C . LYS A 1 71 ? 4.341 -2.359 14.924 1.00 93.75 71 LYS A C 1
ATOM 547 O O . LYS A 1 71 ? 4.007 -2.812 16.016 1.00 93.75 71 LYS A O 1
ATOM 552 N N . GLU A 1 72 ? 5.555 -1.844 14.707 1.00 92.12 72 GLU A N 1
ATOM 553 C CA . GLU A 1 72 ? 6.596 -1.749 15.750 1.00 92.12 72 GLU A CA 1
ATOM 554 C C . GLU A 1 72 ? 6.175 -0.817 16.898 1.00 92.12 72 GLU A C 1
ATOM 556 O O . GLU A 1 72 ? 6.536 -1.043 18.051 1.00 92.12 72 GLU A O 1
ATOM 561 N N . ARG A 1 73 ? 5.358 0.202 16.599 1.00 89.94 73 ARG A N 1
ATOM 562 C CA . ARG A 1 73 ? 4.755 1.107 17.592 1.00 89.94 73 ARG A CA 1
ATOM 563 C C . ARG A 1 73 ? 3.589 0.483 18.374 1.00 89.94 73 ARG A C 1
ATOM 565 O O . ARG A 1 73 ? 3.045 1.138 19.257 1.00 89.94 73 ARG A O 1
ATOM 572 N N . GLY A 1 74 ? 3.193 -0.755 18.068 1.00 88.94 74 GLY A N 1
ATOM 573 C CA . GLY A 1 74 ? 2.101 -1.457 18.748 1.00 88.94 74 GLY A CA 1
ATOM 574 C C . GLY A 1 74 ? 0.697 -1.044 18.299 1.00 88.94 74 GLY A C 1
ATOM 575 O O . GLY A 1 74 ? -0.277 -1.355 18.985 1.00 88.94 74 GLY A O 1
ATOM 576 N N . LEU A 1 75 ? 0.569 -0.355 17.160 1.00 90.44 75 LEU A N 1
ATOM 577 C CA . LEU A 1 75 ? -0.732 -0.002 16.598 1.00 90.44 75 LEU A CA 1
ATOM 578 C C . LEU A 1 75 ? -1.392 -1.233 15.967 1.00 90.44 75 LEU A C 1
ATOM 580 O O . LEU A 1 75 ? -0.737 -2.080 15.359 1.00 90.44 75 LEU A O 1
ATOM 584 N N . ARG A 1 76 ? -2.715 -1.339 16.128 1.00 93.38 76 ARG A N 1
ATOM 585 C CA . ARG A 1 76 ? -3.500 -2.504 15.676 1.00 93.38 76 ARG A CA 1
ATOM 586 C C . ARG A 1 76 ? -3.993 -2.382 14.237 1.00 93.38 76 ARG A C 1
ATOM 588 O O . ARG A 1 76 ? -4.266 -3.399 13.605 1.00 93.38 76 ARG A O 1
ATOM 595 N N . ASP A 1 77 ? -4.083 -1.148 13.752 1.00 95.06 77 ASP A N 1
ATOM 596 C CA . ASP A 1 77 ? -4.560 -0.809 12.419 1.00 95.06 77 ASP A CA 1
ATOM 597 C C . ASP A 1 77 ? -3.409 -0.161 11.654 1.00 95.06 77 ASP A C 1
ATOM 599 O O . ASP A 1 77 ? -2.851 0.851 12.085 1.00 95.06 77 ASP A O 1
ATOM 603 N N . TYR A 1 78 ? -3.026 -0.772 10.541 1.00 97.12 78 TYR A N 1
ATOM 604 C CA . TYR A 1 78 ? -1.912 -0.338 9.703 1.00 97.12 78 TYR A CA 1
ATOM 605 C C . TYR A 1 78 ? -2.049 -0.942 8.304 1.00 97.12 78 TYR A C 1
ATOM 607 O O . TYR A 1 78 ? -2.855 -1.840 8.058 1.00 97.12 78 TYR A O 1
ATOM 615 N N . VAL A 1 79 ? -1.260 -0.434 7.370 1.00 97.81 79 VAL A N 1
ATOM 616 C CA . VAL A 1 79 ? -1.094 -0.978 6.025 1.00 97.81 79 VAL A CA 1
ATOM 617 C C . VAL A 1 79 ? 0.332 -1.491 5.901 1.00 97.81 79 VAL A C 1
ATOM 619 O O . VAL A 1 79 ? 1.256 -0.819 6.343 1.00 97.81 79 VAL A O 1
ATOM 622 N N . GLU A 1 80 ? 0.515 -2.656 5.293 1.00 98.00 80 GLU A N 1
ATOM 623 C CA . GLU A 1 80 ? 1.821 -3.193 4.907 1.00 98.00 80 GLU A CA 1
ATOM 624 C C . GLU A 1 80 ? 1.920 -3.239 3.380 1.00 98.00 80 GLU A C 1
ATOM 626 O O . GLU A 1 80 ? 0.977 -3.661 2.703 1.00 98.00 80 GLU A O 1
ATOM 631 N N . ILE A 1 81 ? 3.073 -2.839 2.847 1.00 97.94 81 ILE A N 1
ATOM 632 C CA . ILE A 1 81 ? 3.498 -3.161 1.483 1.00 97.94 81 ILE A CA 1
ATOM 633 C C . ILE A 1 81 ? 4.426 -4.370 1.585 1.00 97.94 81 ILE A C 1
ATOM 635 O O . ILE A 1 81 ? 5.378 -4.375 2.366 1.00 97.94 81 ILE A O 1
ATOM 639 N N . LEU A 1 82 ? 4.133 -5.400 0.803 1.00 97.69 82 LEU A N 1
ATOM 640 C CA . LEU A 1 82 ? 4.751 -6.715 0.866 1.00 97.69 82 LEU A CA 1
ATOM 641 C C . LEU A 1 82 ? 5.350 -7.081 -0.494 1.00 97.69 82 LEU A C 1
ATOM 643 O O . LEU A 1 82 ? 4.815 -6.690 -1.534 1.00 97.69 82 LEU A O 1
ATOM 647 N N . GLY A 1 83 ? 6.421 -7.871 -0.485 1.00 97.06 83 GLY A N 1
ATOM 648 C CA . GLY A 1 83 ? 7.034 -8.427 -1.688 1.00 97.06 83 GLY A CA 1
ATOM 649 C C . GLY A 1 83 ? 7.455 -9.882 -1.505 1.00 97.06 83 GLY A C 1
ATOM 650 O O . GLY A 1 83 ? 7.881 -10.295 -0.425 1.00 97.06 83 GLY A O 1
ATOM 651 N N . GLY A 1 84 ? 7.328 -10.672 -2.565 1.00 95.69 84 GLY A N 1
ATOM 652 C CA . GLY A 1 84 ? 7.767 -12.064 -2.594 1.00 95.69 84 GLY A CA 1
ATOM 653 C C . GLY A 1 84 ? 7.518 -12.712 -3.950 1.00 95.69 84 GLY A C 1
ATOM 654 O O . GLY A 1 84 ? 7.044 -12.066 -4.879 1.00 95.69 84 GLY A O 1
ATOM 655 N N . ASP A 1 85 ? 7.807 -14.006 -4.054 1.00 90.56 85 ASP A N 1
ATOM 656 C CA . ASP A 1 85 ? 7.648 -14.756 -5.311 1.00 90.56 85 ASP A CA 1
ATOM 657 C C . ASP A 1 85 ? 6.334 -15.559 -5.369 1.00 90.56 85 ASP A C 1
ATOM 659 O O . ASP A 1 85 ? 5.937 -16.059 -6.419 1.00 90.56 85 ASP A O 1
ATOM 663 N N . GLY A 1 86 ? 5.619 -15.662 -4.242 1.00 90.31 86 GLY A N 1
ATOM 664 C CA . GLY A 1 86 ? 4.283 -16.263 -4.139 1.00 90.31 86 GLY A CA 1
ATOM 665 C C . GLY A 1 86 ? 3.169 -15.217 -4.057 1.00 90.31 86 GLY A C 1
ATOM 666 O O . GLY A 1 86 ? 3.446 -14.025 -4.082 1.00 90.31 86 GLY A O 1
ATOM 667 N N . LEU A 1 87 ? 1.913 -15.659 -3.936 1.00 90.12 87 LEU A N 1
ATOM 668 C CA . LEU A 1 87 ? 0.743 -14.781 -3.749 1.00 90.12 87 LEU A CA 1
ATOM 669 C C . LEU A 1 87 ? 0.193 -14.785 -2.317 1.00 90.12 87 LEU A C 1
ATOM 671 O O . LEU A 1 87 ? -0.715 -14.014 -2.026 1.00 90.12 87 LEU A O 1
ATOM 675 N N . ASP A 1 88 ? 0.717 -15.641 -1.436 1.00 91.44 88 ASP A N 1
ATOM 676 C CA . ASP A 1 88 ? 0.317 -15.686 -0.028 1.00 91.44 88 ASP A CA 1
ATOM 677 C C . ASP A 1 88 ? 1.000 -14.547 0.755 1.00 91.44 88 ASP A C 1
ATOM 679 O O . ASP A 1 88 ? 2.213 -14.620 0.986 1.00 91.44 88 ASP A O 1
ATOM 683 N N . PRO A 1 89 ? 0.260 -13.512 1.203 1.00 91.88 89 PRO A N 1
ATOM 684 C CA . PRO A 1 89 ? 0.834 -12.367 1.907 1.00 91.88 89 PRO A CA 1
ATOM 685 C C . PRO A 1 89 ? 1.489 -12.735 3.244 1.00 91.88 89 PRO A C 1
ATOM 687 O O . PRO A 1 89 ? 2.320 -11.980 3.738 1.00 91.88 89 PRO A O 1
ATOM 690 N N . HIS A 1 90 ? 1.139 -13.880 3.845 1.00 92.56 90 HIS A N 1
ATOM 691 C CA . HIS A 1 90 ? 1.744 -14.335 5.101 1.00 92.56 90 HIS A CA 1
ATOM 692 C C . HIS A 1 90 ? 3.176 -14.851 4.931 1.00 92.56 90 HIS A C 1
ATOM 694 O O . HIS A 1 90 ? 3.917 -14.924 5.910 1.00 92.56 90 HIS A O 1
ATOM 700 N N . LEU A 1 91 ? 3.555 -15.213 3.704 1.00 94.56 91 LEU A N 1
ATOM 701 C CA . LEU A 1 91 ? 4.880 -15.724 3.357 1.00 94.56 91 LEU A CA 1
ATOM 702 C C . LEU A 1 91 ? 5.754 -14.665 2.665 1.00 94.56 91 LEU A C 1
ATOM 704 O O . LEU A 1 91 ? 6.901 -14.946 2.324 1.00 94.56 91 LEU A O 1
ATOM 708 N N . MET A 1 92 ? 5.219 -13.462 2.440 1.00 95.88 92 MET A N 1
ATOM 709 C CA . MET A 1 92 ? 5.938 -12.346 1.826 1.00 95.88 92 MET A CA 1
ATOM 710 C C . MET A 1 92 ? 6.770 -11.570 2.853 1.00 95.88 92 MET A C 1
ATOM 712 O O . MET A 1 92 ? 6.446 -11.515 4.041 1.00 95.88 92 MET A O 1
ATOM 716 N N . ALA A 1 93 ? 7.828 -10.917 2.378 1.00 97.00 93 ALA A N 1
ATOM 717 C CA . ALA A 1 93 ? 8.608 -9.983 3.175 1.00 97.00 93 ALA A CA 1
ATOM 718 C C . ALA A 1 93 ? 7.911 -8.616 3.240 1.00 97.00 93 ALA A C 1
ATOM 720 O O . ALA A 1 93 ? 7.339 -8.149 2.255 1.00 97.00 93 ALA A O 1
ATOM 721 N N . VAL A 1 94 ? 7.981 -7.962 4.400 1.00 97.25 94 VAL A N 1
ATOM 722 C CA . VAL A 1 94 ? 7.456 -6.604 4.590 1.00 97.25 94 VAL A CA 1
ATOM 723 C C . VAL A 1 94 ? 8.472 -5.597 4.062 1.00 97.25 94 VAL A C 1
ATOM 725 O O . VAL A 1 94 ? 9.600 -5.554 4.547 1.00 97.25 94 VAL A O 1
ATOM 728 N N . ALA A 1 95 ? 8.072 -4.795 3.078 1.00 97.06 95 ALA A N 1
ATOM 729 C CA . ALA A 1 95 ? 8.873 -3.693 2.553 1.00 97.06 95 ALA A CA 1
ATOM 730 C C . ALA A 1 95 ? 8.743 -2.442 3.433 1.00 97.06 95 ALA A C 1
ATOM 732 O O . ALA A 1 95 ? 9.731 -1.788 3.752 1.00 97.06 95 ALA A O 1
ATOM 733 N N . GLU A 1 96 ? 7.515 -2.111 3.828 1.00 97.12 96 GLU A N 1
ATOM 734 C CA . GLU A 1 96 ? 7.201 -0.975 4.695 1.00 97.12 96 GLU A CA 1
ATOM 735 C C . GLU A 1 96 ? 5.837 -1.204 5.354 1.00 97.12 96 GLU A C 1
ATOM 737 O O . GLU A 1 96 ? 4.955 -1.834 4.761 1.00 97.12 96 GLU A O 1
ATOM 742 N N . ASP A 1 97 ? 5.640 -0.645 6.547 1.00 97.19 97 ASP A N 1
ATOM 743 C CA . ASP A 1 97 ? 4.329 -0.554 7.182 1.00 97.19 97 ASP A CA 1
ATOM 744 C C . ASP A 1 97 ? 4.026 0.869 7.668 1.00 97.19 97 ASP A C 1
ATOM 746 O O . ASP A 1 97 ? 4.904 1.597 8.139 1.00 97.19 97 ASP A O 1
ATOM 750 N N . PHE A 1 98 ? 2.772 1.298 7.529 1.00 96.00 98 PHE A N 1
ATOM 751 C CA . PHE A 1 98 ? 2.370 2.666 7.843 1.00 96.00 98 PHE A CA 1
ATOM 752 C C . PHE A 1 98 ? 0.900 2.814 8.244 1.00 96.00 98 PHE A C 1
ATOM 754 O O . PHE A 1 98 ? 0.060 1.947 8.011 1.00 96.00 98 PHE A O 1
ATOM 761 N N . CYS A 1 99 ? 0.584 3.953 8.849 1.00 95.25 99 CYS A N 1
ATOM 762 C CA . CYS A 1 99 ? -0.739 4.350 9.322 1.00 95.25 99 CYS A CA 1
ATOM 763 C C . CYS A 1 99 ? -0.826 5.887 9.413 1.00 95.25 99 CYS A C 1
ATOM 765 O O . CYS A 1 99 ? 0.116 6.581 9.027 1.00 95.25 99 CYS A O 1
ATOM 767 N N . GLY A 1 100 ? -1.952 6.427 9.891 1.00 92.69 100 GLY A N 1
ATOM 768 C CA . GLY A 1 100 ? -2.170 7.872 10.037 1.00 92.69 100 GLY A CA 1
ATOM 769 C C . GLY A 1 100 ? -3.300 8.411 9.158 1.00 92.69 100 GLY A C 1
ATOM 770 O O . GLY A 1 100 ? -4.084 7.645 8.585 1.00 92.69 100 GLY A O 1
ATOM 771 N N . ILE A 1 101 ? -3.396 9.740 9.066 1.00 92.62 101 ILE A N 1
ATOM 772 C CA . ILE A 1 101 ? -4.362 10.436 8.203 1.00 92.62 101 ILE A CA 1
ATOM 773 C C . ILE A 1 101 ? -3.625 11.388 7.282 1.00 92.62 101 ILE A C 1
ATOM 775 O O . ILE A 1 101 ? -3.069 12.381 7.740 1.00 92.62 101 ILE A O 1
ATOM 779 N N . ASP A 1 102 ? -3.715 11.160 5.979 1.00 91.44 102 ASP A N 1
ATOM 780 C CA . ASP A 1 102 ? -3.198 12.092 4.988 1.00 91.44 102 ASP A CA 1
ATOM 781 C C . ASP A 1 102 ? -4.154 12.197 3.798 1.00 91.44 102 ASP A C 1
ATOM 783 O O . ASP A 1 102 ? -4.711 11.207 3.324 1.00 91.44 102 ASP A O 1
ATOM 787 N N . SER A 1 103 ? -4.350 13.416 3.311 1.00 90.19 103 SER A N 1
ATOM 788 C CA . SER A 1 103 ? -5.136 13.698 2.101 1.00 90.19 103 SER A CA 1
ATOM 789 C C . SER A 1 103 ? -4.262 14.179 0.944 1.00 90.19 103 SER A C 1
ATOM 791 O O . SER A 1 103 ? -4.769 14.436 -0.148 1.00 90.19 103 SER A O 1
ATOM 793 N N . ILE A 1 104 ? -2.955 14.303 1.180 1.00 92.62 104 ILE A N 1
ATOM 794 C CA . ILE A 1 104 ? -1.973 14.754 0.208 1.00 92.62 104 ILE A CA 1
ATOM 795 C C . ILE A 1 104 ? -1.152 13.540 -0.241 1.00 92.62 104 ILE A C 1
ATOM 797 O O . ILE A 1 104 ? -0.642 12.796 0.598 1.00 92.62 104 ILE A O 1
ATOM 801 N N . PRO A 1 105 ? -0.965 13.338 -1.558 1.00 94.38 105 PRO A N 1
ATOM 802 C CA . PRO A 1 105 ? -0.110 12.271 -2.050 1.00 94.38 105 PRO A CA 1
ATOM 803 C C . PRO A 1 105 ? 1.314 12.358 -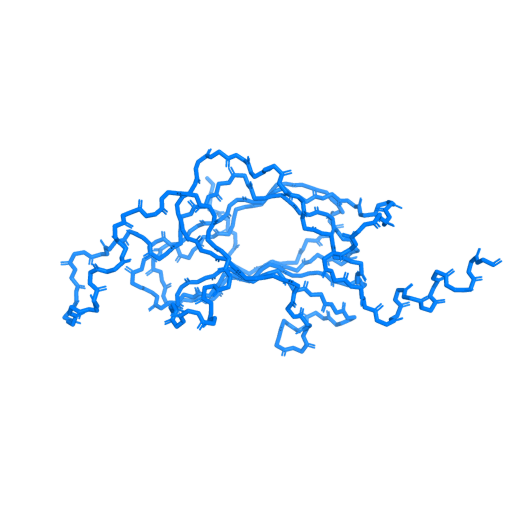1.501 1.00 94.38 105 PRO A C 1
ATOM 805 O O . PRO A 1 105 ? 1.943 13.423 -1.509 1.00 94.38 105 PRO A O 1
ATOM 808 N N . THR A 1 106 ? 1.862 11.218 -1.092 1.00 92.88 106 THR A N 1
ATOM 809 C CA . THR A 1 106 ? 3.215 11.146 -0.551 1.00 92.88 106 THR A CA 1
ATOM 810 C C . THR A 1 106 ? 4.244 11.509 -1.615 1.00 92.88 106 THR A C 1
ATOM 812 O O . THR A 1 106 ? 4.144 11.122 -2.781 1.00 92.88 106 THR A O 1
ATOM 815 N N . LYS A 1 107 ? 5.290 12.235 -1.208 1.00 90.12 107 LYS A N 1
ATOM 816 C CA . LYS A 1 107 ? 6.443 12.507 -2.085 1.00 90.12 107 LYS A CA 1
ATOM 817 C C . LYS A 1 107 ? 7.314 11.269 -2.287 1.00 90.12 107 LYS A C 1
ATOM 819 O O . LYS A 1 107 ? 7.951 11.128 -3.323 1.00 90.12 107 LYS A O 1
ATOM 824 N N . HIS A 1 108 ? 7.353 10.403 -1.280 1.00 89.50 108 HIS A N 1
ATOM 825 C CA . HIS A 1 108 ? 8.129 9.176 -1.306 1.00 89.50 108 HIS A CA 1
ATOM 826 C C . HIS A 1 108 ? 7.411 8.095 -2.118 1.00 89.50 108 HIS A C 1
ATOM 828 O O . HIS A 1 108 ? 6.193 7.931 -1.982 1.00 89.50 108 HIS A O 1
ATOM 834 N N . LYS A 1 109 ? 8.189 7.382 -2.936 1.00 93.38 109 LYS A N 1
ATOM 835 C CA . LYS A 1 109 ? 7.788 6.155 -3.618 1.00 93.38 109 LYS A CA 1
ATOM 836 C C . LYS A 1 109 ? 8.336 4.958 -2.849 1.00 93.38 109 LYS A C 1
ATOM 838 O O . LYS A 1 109 ? 9.461 5.027 -2.365 1.00 93.38 109 LYS A O 1
ATOM 843 N N . PHE A 1 110 ? 7.557 3.889 -2.777 1.00 95.31 110 PHE A N 1
ATOM 844 C CA . PHE A 1 110 ? 8.013 2.603 -2.261 1.00 95.31 110 PHE A CA 1
ATOM 845 C C . PHE A 1 110 ? 8.277 1.682 -3.447 1.00 95.31 110 PHE A C 1
ATOM 847 O O . PHE A 1 110 ? 7.360 1.402 -4.212 1.00 95.31 110 PHE A O 1
ATOM 854 N N . GLU A 1 111 ? 9.516 1.249 -3.626 1.00 95.94 111 GLU A N 1
ATOM 855 C CA . GLU A 1 111 ? 9.932 0.425 -4.764 1.00 95.94 111 GLU A CA 1
ATOM 856 C C . GLU A 1 111 ? 10.114 -1.016 -4.300 1.00 95.94 111 GLU A C 1
ATOM 858 O O . GLU A 1 111 ? 10.979 -1.299 -3.466 1.00 95.94 111 GLU A O 1
ATOM 863 N N . VAL A 1 112 ? 9.282 -1.923 -4.812 1.00 96.25 112 VAL A N 1
ATOM 864 C CA . VAL A 1 112 ? 9.313 -3.338 -4.441 1.00 96.25 112 VAL A CA 1
ATOM 865 C C . VAL A 1 112 ? 9.702 -4.162 -5.658 1.00 96.25 112 VAL A C 1
ATOM 867 O O . VAL A 1 112 ? 8.879 -4.508 -6.506 1.00 96.25 112 VAL A O 1
ATOM 870 N N . ALA A 1 113 ? 10.989 -4.486 -5.726 1.00 95.06 113 ALA A N 1
ATOM 871 C CA . ALA A 1 113 ? 11.584 -5.310 -6.763 1.00 95.06 113 ALA A CA 1
ATOM 872 C C . ALA A 1 113 ? 11.447 -6.795 -6.394 1.00 95.06 113 ALA A C 1
ATOM 874 O O . ALA A 1 113 ? 12.403 -7.452 -5.975 1.00 95.06 113 ALA A O 1
ATOM 875 N N . CYS A 1 114 ? 10.229 -7.316 -6.529 1.00 94.88 114 CYS A N 1
ATOM 876 C CA . CYS A 1 114 ? 9.871 -8.715 -6.296 1.00 94.88 114 CYS A CA 1
ATOM 877 C C . CYS A 1 114 ? 8.966 -9.222 -7.423 1.00 94.88 114 CYS A C 1
ATOM 879 O O . CYS A 1 114 ? 8.327 -8.414 -8.094 1.00 94.88 114 CYS A O 1
ATOM 881 N N . GLY A 1 115 ? 8.888 -10.543 -7.628 1.00 91.88 115 GLY A N 1
ATOM 882 C CA . GLY A 1 115 ? 8.022 -11.112 -8.670 1.00 91.88 115 GLY A CA 1
ATOM 883 C C . GLY A 1 115 ? 6.544 -10.767 -8.466 1.00 91.88 115 GLY A C 1
ATOM 884 O O . GLY A 1 115 ? 5.837 -10.478 -9.427 1.00 91.88 115 GLY A O 1
ATOM 885 N N . ASN A 1 116 ? 6.107 -10.731 -7.205 1.00 94.00 116 ASN A N 1
ATOM 886 C CA . ASN A 1 116 ? 4.786 -10.283 -6.794 1.00 94.00 116 ASN A CA 1
ATOM 887 C C . ASN A 1 116 ? 4.891 -9.257 -5.668 1.00 94.00 116 ASN A C 1
ATOM 889 O O . ASN A 1 116 ? 5.779 -9.307 -4.809 1.00 94.00 116 ASN A O 1
ATOM 893 N N . THR A 1 117 ? 3.904 -8.375 -5.631 1.00 95.81 117 THR A N 1
ATOM 894 C CA . THR A 1 117 ? 3.733 -7.382 -4.579 1.00 95.81 117 THR A CA 1
ATOM 895 C C . THR A 1 117 ? 2.329 -7.473 -4.003 1.00 95.81 117 THR A C 1
ATOM 897 O O . THR A 1 117 ? 1.384 -7.904 -4.668 1.00 95.81 117 THR A O 1
ATOM 900 N N . ALA A 1 118 ? 2.170 -7.096 -2.740 1.00 96.94 118 ALA A N 1
ATOM 901 C CA . ALA A 1 118 ? 0.854 -6.991 -2.135 1.00 96.94 118 ALA A CA 1
ATOM 902 C C . ALA A 1 118 ? 0.758 -5.769 -1.230 1.00 96.94 118 ALA A C 1
ATOM 904 O O . ALA A 1 118 ? 1.719 -5.389 -0.569 1.00 96.94 118 ALA A O 1
ATOM 905 N N . VAL A 1 119 ? -0.428 -5.172 -1.174 1.00 97.56 119 VAL A N 1
ATOM 906 C CA . VAL A 1 119 ? -0.758 -4.146 -0.187 1.00 97.56 119 VAL A CA 1
ATOM 907 C C . VAL A 1 119 ? -1.847 -4.700 0.706 1.00 97.56 119 VAL A C 1
ATOM 909 O O . VAL A 1 119 ? -2.926 -5.056 0.229 1.00 97.56 119 VAL A O 1
ATOM 912 N N . ARG A 1 120 ? -1.549 -4.793 2.001 1.00 97.81 120 ARG A N 1
ATOM 913 C CA . ARG A 1 120 ? -2.402 -5.421 3.006 1.00 97.81 120 ARG A CA 1
ATOM 914 C C . ARG A 1 120 ? -2.797 -4.407 4.066 1.00 97.81 120 ARG A C 1
ATOM 916 O O . ARG A 1 120 ? -1.961 -3.933 4.823 1.00 97.81 120 ARG A O 1
ATOM 923 N N . LEU A 1 121 ? -4.082 -4.098 4.139 1.00 97.69 121 LEU A N 1
ATOM 924 C CA . LEU A 1 121 ? -4.700 -3.347 5.223 1.00 97.69 121 LEU A CA 1
ATOM 925 C C . LEU A 1 121 ? -5.030 -4.325 6.353 1.00 97.69 121 LEU A C 1
ATOM 927 O O . LEU A 1 121 ? -5.831 -5.244 6.171 1.00 97.69 121 LEU A O 1
ATOM 931 N N . VAL A 1 122 ? -4.418 -4.113 7.514 1.00 97.06 122 VAL A N 1
ATOM 932 C CA . VAL A 1 122 ? -4.679 -4.844 8.757 1.00 97.06 122 VAL A CA 1
ATOM 933 C C . VAL A 1 122 ? -5.616 -4.021 9.628 1.00 97.06 122 VAL A C 1
ATOM 935 O O . VAL A 1 122 ? -5.377 -2.830 9.829 1.00 97.06 122 VAL A O 1
ATOM 938 N N . SER A 1 123 ? -6.691 -4.633 10.129 1.00 95.06 123 SER A N 1
ATOM 939 C CA . SER A 1 123 ? -7.690 -3.908 10.916 1.00 95.06 123 SER A CA 1
ATOM 940 C C . SER A 1 123 ? -8.187 -4.667 12.141 1.00 95.06 123 SER A C 1
ATOM 942 O O . SER A 1 123 ? -8.514 -5.849 12.082 1.00 95.06 123 SER A O 1
ATOM 944 N N . SER A 1 124 ? -8.348 -3.926 13.235 1.00 93.81 124 SER A N 1
ATOM 945 C CA . SER A 1 124 ? -9.071 -4.324 14.444 1.00 93.81 124 SER A CA 1
ATOM 946 C C . SER A 1 124 ? -10.599 -4.223 14.333 1.00 93.81 124 SER A C 1
ATOM 948 O O . SER A 1 124 ? -11.296 -4.682 15.236 1.00 93.81 124 SER A O 1
ATOM 950 N N . GLY A 1 125 ? -11.136 -3.593 13.281 1.00 91.31 125 GLY A N 1
ATOM 951 C CA . GLY A 1 125 ? -12.570 -3.305 13.120 1.00 91.31 125 GLY A CA 1
ATOM 952 C C . GLY A 1 125 ? -13.096 -2.114 13.928 1.00 91.31 125 GLY A C 1
ATOM 953 O O . GLY A 1 125 ? -14.296 -1.846 13.933 1.00 91.31 125 GLY A O 1
ATOM 954 N N . ARG A 1 126 ? -12.222 -1.367 14.612 1.00 88.88 126 ARG A N 1
ATOM 955 C CA . ARG A 1 126 ? -12.614 -0.176 15.392 1.00 88.88 126 ARG A CA 1
ATOM 956 C C . ARG A 1 126 ? -12.710 1.100 14.558 1.00 88.88 126 ARG A C 1
ATOM 958 O O . ARG A 1 126 ? -13.362 2.060 14.972 1.00 88.88 126 ARG A O 1
ATOM 965 N N . HIS A 1 127 ? -12.078 1.088 13.389 1.00 89.69 127 HIS A N 1
ATOM 966 C CA . HIS A 1 127 ? -11.920 2.238 12.513 1.00 89.69 127 HIS A CA 1
ATOM 967 C C . HIS A 1 127 ? -12.371 1.896 11.091 1.00 89.69 127 HIS A C 1
ATOM 969 O O . HIS A 1 127 ? -12.137 0.788 10.599 1.00 89.69 127 HIS A O 1
ATOM 975 N N . ASP A 1 128 ? -13.003 2.862 10.422 1.00 91.94 128 ASP A N 1
ATOM 976 C CA . ASP A 1 128 ? -13.205 2.811 8.973 1.00 91.94 128 ASP A CA 1
ATOM 977 C C . ASP A 1 128 ? -11.891 3.185 8.291 1.00 91.94 128 ASP A C 1
ATOM 979 O O . ASP A 1 128 ? -11.555 4.360 8.125 1.00 91.94 128 ASP A O 1
ATOM 983 N N . ASN A 1 129 ? -11.120 2.149 7.991 1.00 94.69 129 ASN A N 1
ATOM 984 C CA . ASN A 1 129 ? -9.789 2.231 7.439 1.00 94.69 129 ASN A CA 1
ATOM 985 C C . ASN A 1 129 ? -9.859 2.259 5.922 1.00 94.69 129 ASN A C 1
ATOM 987 O O . ASN A 1 129 ? -10.482 1.396 5.296 1.00 94.69 129 ASN A O 1
ATOM 991 N N . SER A 1 130 ? -9.152 3.210 5.324 1.00 95.75 130 SER A N 1
ATOM 992 C CA . SER A 1 130 ? -8.993 3.284 3.881 1.00 95.75 130 SER A CA 1
ATOM 993 C C . SER A 1 130 ? -7.606 3.761 3.486 1.00 95.75 130 SER A C 1
ATOM 995 O O . SER A 1 130 ? -7.070 4.695 4.082 1.00 95.75 130 SER A O 1
ATOM 997 N N . VAL A 1 131 ? -7.071 3.186 2.416 1.00 96.94 131 VAL A N 1
ATOM 998 C CA . VAL A 1 131 ? -5.857 3.665 1.758 1.00 96.94 131 VAL A CA 1
ATOM 999 C C . VAL A 1 131 ? -6.087 3.681 0.256 1.00 96.94 131 VAL A C 1
ATOM 1001 O O . VAL A 1 131 ? -6.617 2.726 -0.309 1.00 96.94 131 VAL A O 1
ATOM 1004 N N . THR A 1 132 ? -5.710 4.779 -0.391 1.00 97.50 132 THR A N 1
ATOM 1005 C CA . THR A 1 132 ? -5.668 4.878 -1.850 1.00 97.50 132 THR A CA 1
ATOM 1006 C C . THR A 1 132 ? -4.221 4.919 -2.285 1.00 97.50 132 THR A C 1
ATOM 1008 O O . THR A 1 132 ? -3.469 5.784 -1.836 1.00 97.50 132 THR A O 1
ATOM 1011 N N . ILE A 1 133 ? -3.843 4.008 -3.171 1.00 97.06 133 ILE A N 1
ATOM 1012 C CA . ILE A 1 133 ? -2.495 3.926 -3.723 1.00 97.06 133 ILE A CA 1
ATOM 1013 C C . ILE A 1 133 ? -2.531 4.106 -5.236 1.00 97.06 133 ILE A C 1
ATOM 1015 O O . ILE A 1 133 ? -3.475 3.671 -5.894 1.00 97.06 133 ILE A O 1
ATOM 1019 N N . ALA A 1 134 ? -1.487 4.726 -5.771 1.00 97.44 134 ALA A N 1
ATOM 1020 C CA . ALA A 1 134 ? -1.087 4.570 -7.158 1.00 97.44 134 ALA A CA 1
ATOM 1021 C C . ALA A 1 134 ? 0.052 3.554 -7.220 1.00 97.44 134 ALA A C 1
ATOM 1023 O O . ALA A 1 134 ? 0.917 3.554 -6.340 1.00 97.44 134 ALA A O 1
ATOM 1024 N N . PHE A 1 135 ? 0.048 2.726 -8.252 1.00 96.75 135 PHE A N 1
ATOM 1025 C CA . PHE A 1 135 ? 1.125 1.796 -8.557 1.00 96.75 135 PHE A CA 1
ATOM 1026 C C . PHE A 1 135 ? 1.457 1.856 -10.046 1.00 96.75 135 PHE A C 1
ATOM 1028 O O . PHE A 1 135 ? 0.599 2.228 -10.855 1.00 96.75 135 PHE A O 1
ATOM 1035 N N . ASP A 1 136 ? 2.709 1.571 -10.371 1.00 96.38 136 ASP A N 1
ATOM 1036 C CA . ASP A 1 136 ? 3.250 1.569 -11.726 1.00 96.38 136 ASP A CA 1
ATOM 1037 C C . ASP A 1 136 ? 4.455 0.630 -11.798 1.00 96.38 136 ASP A C 1
ATOM 1039 O O . ASP A 1 136 ? 5.242 0.552 -10.841 1.00 96.38 136 ASP A O 1
ATOM 1043 N N . LEU A 1 137 ? 4.617 -0.008 -12.955 1.00 95.12 137 LEU A N 1
ATOM 1044 C CA . LEU A 1 137 ? 5.624 -1.017 -13.225 1.00 95.12 137 LEU A CA 1
ATOM 1045 C C . LEU A 1 137 ? 7.005 -0.480 -12.866 1.00 95.12 137 LEU A C 1
ATOM 1047 O O . LEU A 1 137 ? 7.414 0.600 -13.304 1.00 95.12 137 LEU A O 1
ATOM 1051 N N . LEU A 1 138 ? 7.755 -1.259 -12.095 1.00 92.81 138 LEU A N 1
ATOM 1052 C CA . LEU A 1 138 ? 9.114 -0.895 -11.727 1.00 92.81 138 LEU A CA 1
ATOM 1053 C C . LEU A 1 138 ? 10.062 -1.181 -12.899 1.00 92.81 138 LEU A C 1
ATOM 1055 O O . LEU A 1 138 ? 10.489 -2.316 -13.101 1.00 92.81 138 LEU A O 1
ATOM 1059 N N . LEU A 1 139 ? 10.356 -0.145 -13.687 1.00 86.94 139 LEU A N 1
ATOM 1060 C CA . LEU A 1 139 ? 11.260 -0.225 -14.840 1.00 86.94 139 LEU A CA 1
ATOM 1061 C C . LEU A 1 139 ? 12.726 0.006 -14.460 1.00 86.94 139 LEU A C 1
AT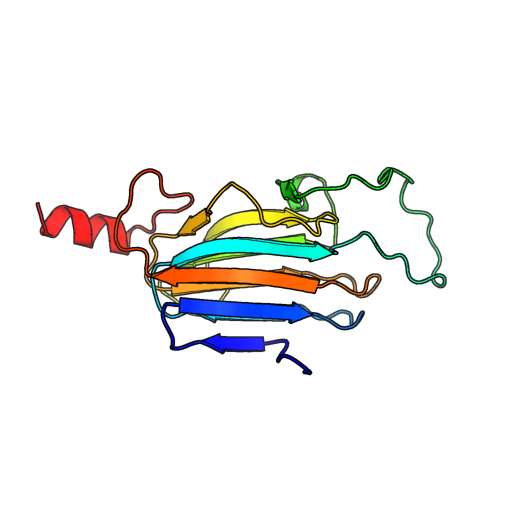OM 1063 O O . LEU A 1 139 ? 13.597 -0.714 -14.939 1.00 86.94 139 LEU A O 1
ATOM 1067 N N . ASP A 1 140 ? 12.972 0.973 -13.577 1.00 84.56 140 ASP A N 1
ATOM 1068 C CA . ASP A 1 140 ? 14.302 1.348 -13.104 1.00 84.56 140 ASP A CA 1
ATOM 1069 C C . ASP A 1 140 ? 14.368 1.166 -11.585 1.00 84.56 140 ASP A C 1
ATOM 1071 O O . ASP A 1 140 ? 13.469 1.594 -10.858 1.00 84.56 140 ASP A O 1
ATOM 1075 N N . ILE A 1 141 ? 15.425 0.505 -11.111 1.00 82.81 141 ILE A N 1
ATOM 1076 C CA . ILE A 1 141 ? 15.656 0.239 -9.689 1.00 82.81 141 ILE A CA 1
ATOM 1077 C C . ILE A 1 141 ? 16.820 1.115 -9.229 1.00 82.81 141 ILE A C 1
ATOM 1079 O O . ILE A 1 141 ? 17.980 0.740 -9.390 1.00 82.81 141 ILE A O 1
ATOM 1083 N N . ASP A 1 142 ? 16.509 2.269 -8.643 1.00 79.81 142 ASP A N 1
ATOM 1084 C CA . ASP A 1 142 ? 17.527 3.181 -8.109 1.00 79.81 142 ASP A CA 1
ATOM 1085 C C . ASP A 1 142 ? 17.820 2.874 -6.636 1.00 79.81 142 ASP A C 1
ATOM 1087 O O . ASP A 1 142 ? 18.962 2.640 -6.234 1.00 79.81 142 ASP A O 1
ATOM 1091 N N . SER A 1 143 ? 16.773 2.867 -5.808 1.00 86.44 143 SER A N 1
ATOM 1092 C CA . SER A 1 143 ? 16.879 2.675 -4.361 1.00 86.44 143 SER A CA 1
ATOM 1093 C C . SER A 1 143 ? 15.699 1.836 -3.866 1.00 86.44 143 SER A C 1
ATOM 1095 O O . SER A 1 143 ? 14.751 2.389 -3.295 1.00 86.44 143 SER A O 1
ATOM 1097 N N . PRO A 1 144 ? 15.730 0.506 -4.092 1.00 91.31 144 PRO A N 1
ATOM 1098 C CA . PRO A 1 144 ? 14.599 -0.352 -3.790 1.00 91.31 144 PRO A CA 1
ATOM 1099 C C . PRO A 1 144 ? 14.310 -0.319 -2.292 1.00 91.31 144 PRO A C 1
ATOM 1101 O O . PRO A 1 144 ? 15.206 -0.464 -1.461 1.00 91.31 144 PRO A O 1
ATOM 1104 N N . THR A 1 145 ? 13.034 -0.162 -1.948 1.00 95.31 145 THR A N 1
ATOM 1105 C CA . THR A 1 145 ? 12.557 -0.345 -0.572 1.00 95.31 145 THR A CA 1
ATOM 1106 C C . THR A 1 145 ? 12.691 -1.810 -0.165 1.00 95.31 145 THR A C 1
ATOM 1108 O O . THR A 1 145 ? 13.082 -2.111 0.958 1.00 95.31 145 THR A O 1
ATOM 1111 N N . LEU A 1 146 ? 12.413 -2.720 -1.100 1.00 96.00 146 LEU A N 1
ATOM 1112 C CA . LEU A 1 146 ? 12.620 -4.151 -0.940 1.00 96.00 146 LEU A CA 1
ATOM 1113 C C . LEU A 1 146 ? 13.093 -4.755 -2.265 1.00 96.00 146 LEU A C 1
ATOM 1115 O O . LEU A 1 146 ? 12.516 -4.480 -3.316 1.00 96.00 146 LEU A O 1
ATOM 1119 N N . LEU A 1 147 ? 14.120 -5.600 -2.196 1.00 94.56 147 LEU A N 1
ATOM 1120 C CA . LEU A 1 147 ? 14.631 -6.385 -3.316 1.00 94.56 147 LEU A CA 1
ATOM 1121 C C . LEU A 1 147 ? 14.577 -7.868 -2.943 1.00 94.56 147 LEU A C 1
ATOM 1123 O O . LEU A 1 147 ? 15.234 -8.292 -1.991 1.00 94.56 147 LEU A O 1
ATOM 1127 N N . CYS A 1 148 ? 13.791 -8.649 -3.681 1.00 93.81 148 CYS A N 1
ATOM 1128 C CA . CYS A 1 148 ? 13.691 -10.088 -3.464 1.00 93.81 148 CYS A CA 1
ATOM 1129 C C . CYS A 1 148 ? 14.859 -10.842 -4.132 1.00 93.81 148 CYS A C 1
ATOM 1131 O O . CYS A 1 148 ? 15.323 -10.427 -5.199 1.00 93.81 148 CYS A O 1
ATOM 1133 N N . PRO A 1 149 ? 15.313 -11.981 -3.566 1.00 88.44 149 PRO A N 1
ATOM 1134 C CA . PRO A 1 149 ? 16.439 -12.749 -4.108 1.00 88.44 149 PRO A CA 1
ATOM 1135 C C . PRO A 1 149 ? 16.287 -13.147 -5.584 1.00 88.44 149 PRO A C 1
ATOM 1137 O O . PRO A 1 149 ? 17.238 -13.007 -6.348 1.00 88.44 149 PRO A O 1
ATOM 1140 N N . ALA A 1 150 ? 15.091 -13.559 -6.014 1.00 82.69 150 ALA A N 1
ATOM 1141 C CA . ALA A 1 150 ? 14.841 -13.954 -7.403 1.00 82.69 150 ALA A CA 1
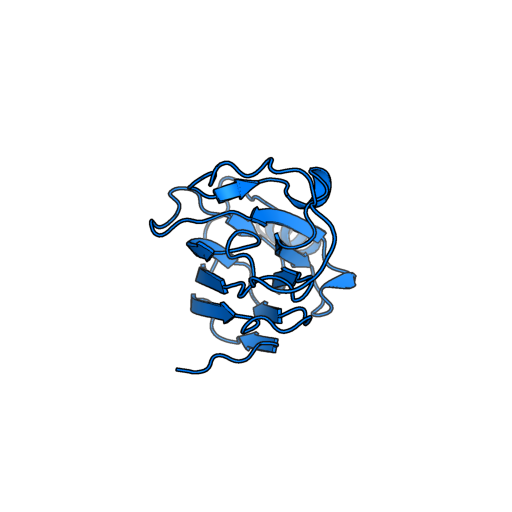ATOM 1142 C C . ALA A 1 150 ? 15.084 -12.811 -8.413 1.00 82.69 150 ALA A C 1
ATOM 1144 O O . ALA A 1 150 ? 15.590 -13.025 -9.518 1.00 82.69 150 ALA A O 1
ATOM 1145 N N . MET A 1 151 ? 14.779 -11.569 -8.024 1.00 80.75 151 MET A N 1
ATOM 1146 C CA . MET A 1 151 ? 15.050 -10.390 -8.853 1.00 80.75 151 MET A CA 1
ATOM 1147 C C . MET A 1 151 ? 16.544 -10.049 -8.886 1.00 80.75 151 MET A C 1
ATOM 1149 O O . MET A 1 151 ? 17.050 -9.639 -9.928 1.00 80.75 151 MET A O 1
ATOM 1153 N N . LEU A 1 152 ? 17.271 -10.276 -7.787 1.00 79.69 152 LEU A N 1
ATOM 1154 C CA . LEU A 1 152 ? 18.723 -10.087 -7.741 1.00 79.69 152 LEU A CA 1
ATOM 1155 C C . LEU A 1 152 ? 19.452 -11.035 -8.707 1.00 79.69 152 LEU A C 1
ATOM 1157 O O . LEU A 1 152 ? 20.353 -10.603 -9.423 1.00 79.69 152 LEU A O 1
ATOM 1161 N N . GLU A 1 153 ? 19.043 -12.304 -8.764 1.00 77.44 153 GLU A N 1
ATOM 1162 C CA . GLU A 1 153 ? 19.601 -13.282 -9.708 1.00 77.44 153 GLU A CA 1
ATOM 1163 C C . GLU A 1 153 ? 19.349 -12.877 -11.167 1.00 77.44 153 GLU A C 1
ATOM 1165 O O . GLU A 1 153 ? 20.247 -12.979 -12.002 1.00 77.44 153 GLU A O 1
ATOM 1170 N N . THR A 1 154 ? 18.160 -12.348 -11.465 1.00 73.06 154 THR A N 1
ATOM 1171 C CA . THR A 1 154 ? 17.799 -11.888 -12.815 1.00 73.06 154 THR A CA 1
ATOM 1172 C C . THR A 1 154 ? 18.675 -10.715 -13.261 1.00 73.06 154 THR A C 1
ATOM 1174 O O . THR A 1 154 ? 19.196 -10.733 -14.374 1.00 73.06 154 THR A O 1
ATOM 1177 N N . ILE A 1 155 ? 18.900 -9.735 -12.377 1.00 70.38 155 ILE A N 1
ATOM 1178 C CA . ILE A 1 155 ? 19.767 -8.578 -12.653 1.00 70.38 155 ILE A CA 1
ATOM 1179 C C . ILE A 1 155 ? 21.220 -9.027 -12.857 1.00 70.38 155 ILE A C 1
ATOM 1181 O O . ILE A 1 155 ? 21.880 -8.584 -13.797 1.00 70.38 155 ILE A O 1
ATOM 1185 N N . ALA A 1 156 ? 21.713 -9.937 -12.013 1.00 68.25 156 ALA A N 1
ATOM 1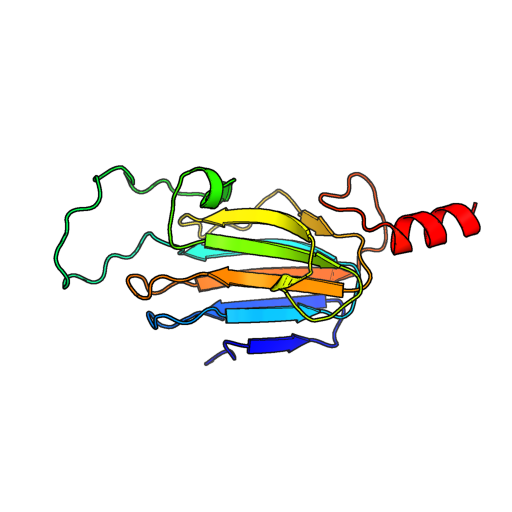186 C CA . ALA A 1 156 ? 23.081 -10.446 -12.095 1.00 68.25 156 ALA A CA 1
ATOM 1187 C C . ALA A 1 156 ? 23.356 -11.240 -13.384 1.00 68.25 156 ALA A C 1
ATOM 1189 O O . ALA A 1 156 ? 24.480 -11.226 -13.870 1.00 68.25 156 ALA A O 1
ATOM 1190 N N . LEU A 1 157 ? 22.344 -11.910 -13.942 1.00 68.06 157 LEU A N 1
ATOM 1191 C CA . LEU A 1 157 ? 22.440 -12.637 -15.214 1.00 68.06 157 LEU A CA 1
ATOM 1192 C C . LEU A 1 157 ? 22.359 -11.726 -16.451 1.00 68.06 157 LEU A C 1
ATOM 1194 O O . LEU A 1 157 ? 22.685 -12.170 -17.551 1.00 68.06 157 LEU A O 1
ATOM 1198 N N . SER A 1 158 ? 21.901 -10.481 -16.290 1.00 60.84 158 SER A N 1
ATOM 1199 C CA . SER A 1 158 ? 21.779 -9.492 -17.372 1.00 60.84 158 SER A CA 1
ATOM 1200 C C . SER A 1 158 ? 22.969 -8.524 -17.504 1.00 60.84 158 SER A C 1
ATOM 1202 O O . SER A 1 158 ? 22.985 -7.731 -18.446 1.00 60.84 158 SER A O 1
ATOM 1204 N N . CYS A 1 159 ? 23.950 -8.602 -16.599 1.00 52.16 159 CYS A N 1
ATOM 1205 C CA . CYS A 1 159 ? 25.220 -7.860 -16.625 1.00 52.16 159 CYS A CA 1
ATOM 1206 C C . CYS A 1 159 ? 26.372 -8.741 -17.126 1.00 52.16 159 CYS A C 1
ATOM 1208 O O . CYS A 1 159 ? 27.276 -8.188 -17.793 1.00 52.16 159 CYS A O 1
#